Protein AF-A0A535JYK9-F1 (afdb_monomer_lite)

Foldseek 3Di:
DQLLCQLQADVDDLLLVLLVLLLQPLVVSLVSLVVSLVSVLVNLLVCLVVLVVSVVCVLLHQLDDPVLLVVLLVCCVVPNLNCLLCCVVVLRRNNSSSSNCSVVVHDSVVVSVSSCNSRSVVSNVSSVVSNVNSVVCVVVCVVPVVVVVVVSVVVVVVVVVVSSVVSCVVVNDSDSPPDDDD

Sequence (182 aa):
MWGYAEATRFFIVPDVLVGWIALHGPRVGFASAFAATAGAVLGGAAVHRDAAAQQAHLTEIPGISDAMLDDAAERFALESWGAVMRAPLDGIPYKIYAARSALDGRPLQELVLWTPPARLWRFLLVALGAGAFGMIFARTIRRREGHFLFGYAAVWAITYVRYYAGLRRRYGAITGSGTGRG

pLDDT: mean 91.93, std 11.37, range [35.34, 98.12]

Radius of gyration: 17.33 Å; chains: 1; bounding box: 40×37×49 Å

Secondary structure (DSSP, 8-state):
-HHHHHHHT--S-THHHHHHHHHH-HHHHHHHHHHHHHHHHHHHHHHHHTHHHHHHTGGGSTT--HHHHHHHHHHHHHHTHHHHHHHHHHT--HHHHHHHHHHTT--HHHHHHHHHHHHHHHHHHHHHHHHHHHHHHHHHHHHSHHHHHHHHHHHHHHHHHHHHHHHHHHHS------S---

Structure (mmCIF, N/CA/C/O backbone):
data_AF-A0A535JYK9-F1
#
_entry.id   AF-A0A535JYK9-F1
#
loop_
_atom_site.group_PDB
_atom_site.id
_atom_site.type_symbol
_atom_site.label_atom_id
_atom_site.label_alt_id
_atom_site.label_comp_id
_atom_site.label_asym_id
_atom_site.label_entity_id
_atom_site.label_seq_id
_atom_site.pdbx_PDB_ins_code
_atom_site.Cartn_x
_atom_site.Cartn_y
_atom_site.Cartn_z
_atom_site.occupancy
_atom_site.B_iso_or_equiv
_atom_site.auth_seq_id
_atom_site.auth_comp_id
_atom_site.auth_asym_id
_atom_site.auth_atom_id
_atom_site.pdbx_PDB_model_num
ATOM 1 N N . MET A 1 1 ? 4.768 -8.133 10.428 1.00 81.94 1 MET A N 1
ATOM 2 C CA . MET A 1 1 ? 4.348 -9.285 9.592 1.00 81.94 1 MET A CA 1
ATOM 3 C C . MET A 1 1 ? 3.383 -8.874 8.477 1.00 81.94 1 MET A C 1
ATOM 5 O O . MET A 1 1 ? 3.728 -9.089 7.326 1.00 81.94 1 MET A O 1
ATOM 9 N N . TRP A 1 2 ? 2.243 -8.221 8.759 1.00 90.25 2 TRP A N 1
ATOM 10 C CA . TRP A 1 2 ? 1.239 -7.883 7.724 1.00 90.25 2 TRP A CA 1
ATOM 11 C C . TRP A 1 2 ? 1.779 -7.051 6.550 1.00 90.25 2 TRP A C 1
ATOM 13 O O . TRP A 1 2 ? 1.558 -7.410 5.400 1.00 90.25 2 TRP A O 1
ATOM 23 N N . GLY A 1 3 ? 2.535 -5.978 6.815 1.00 89.31 3 GLY A N 1
ATOM 24 C CA . GLY A 1 3 ? 3.097 -5.135 5.748 1.00 89.31 3 GLY A CA 1
ATOM 25 C C . GLY A 1 3 ? 4.034 -5.878 4.789 1.00 89.31 3 GLY A C 1
ATOM 26 O O . GLY A 1 3 ? 4.032 -5.597 3.599 1.00 89.31 3 GLY A O 1
ATOM 27 N N . TYR A 1 4 ? 4.777 -6.872 5.286 1.00 94.56 4 TYR A N 1
ATOM 28 C CA . TYR A 1 4 ? 5.621 -7.737 4.454 1.00 94.56 4 TYR A CA 1
ATOM 29 C C . TYR A 1 4 ? 4.777 -8.673 3.584 1.00 94.56 4 TYR A C 1
ATOM 31 O O . TYR A 1 4 ? 5.015 -8.807 2.384 1.00 94.56 4 TYR A O 1
ATOM 39 N N . ALA A 1 5 ? 3.767 -9.303 4.191 1.00 92.44 5 ALA A N 1
ATOM 40 C CA . ALA A 1 5 ? 2.871 -10.212 3.491 1.00 92.44 5 ALA A CA 1
ATOM 41 C C . ALA A 1 5 ? 2.114 -9.490 2.371 1.00 92.44 5 ALA A C 1
ATOM 43 O O . ALA A 1 5 ? 2.031 -10.004 1.261 1.00 92.44 5 ALA A O 1
ATOM 44 N N . GLU A 1 6 ? 1.604 -8.282 2.627 1.00 94.38 6 GLU A N 1
ATOM 45 C CA . GLU A 1 6 ? 0.918 -7.500 1.597 1.00 94.38 6 GLU A CA 1
ATOM 46 C C . GLU A 1 6 ? 1.869 -7.011 0.505 1.00 94.38 6 GLU A C 1
ATOM 48 O O . GLU A 1 6 ? 1.515 -7.090 -0.671 1.00 94.38 6 GLU A O 1
ATOM 53 N N . ALA A 1 7 ? 3.087 -6.591 0.854 1.00 90.69 7 ALA A N 1
ATOM 54 C CA . ALA A 1 7 ? 4.058 -6.148 -0.140 1.00 90.69 7 ALA A CA 1
ATOM 55 C C 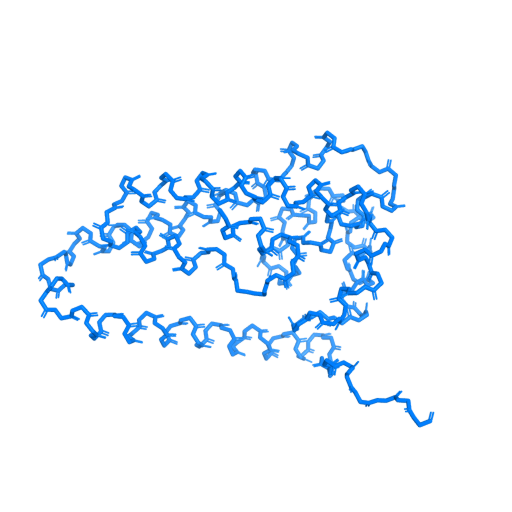. ALA A 1 7 ? 4.500 -7.278 -1.083 1.00 90.69 7 ALA A C 1
ATOM 57 O O . ALA A 1 7 ? 4.937 -6.988 -2.188 1.00 90.69 7 ALA A O 1
ATOM 58 N N . THR A 1 8 ? 4.344 -8.542 -0.679 1.00 91.44 8 THR A N 1
ATOM 59 C CA . THR A 1 8 ? 4.657 -9.724 -1.494 1.00 91.44 8 THR A CA 1
ATOM 60 C C . THR A 1 8 ? 3.399 -10.282 -2.169 1.00 91.44 8 THR A C 1
ATOM 62 O O . THR A 1 8 ? 3.150 -10.008 -3.339 1.00 91.44 8 THR A O 1
ATOM 65 N N . ARG A 1 9 ? 2.535 -11.012 -1.452 1.00 90.62 9 ARG A N 1
ATOM 66 C CA . ARG A 1 9 ? 1.429 -11.789 -2.059 1.00 9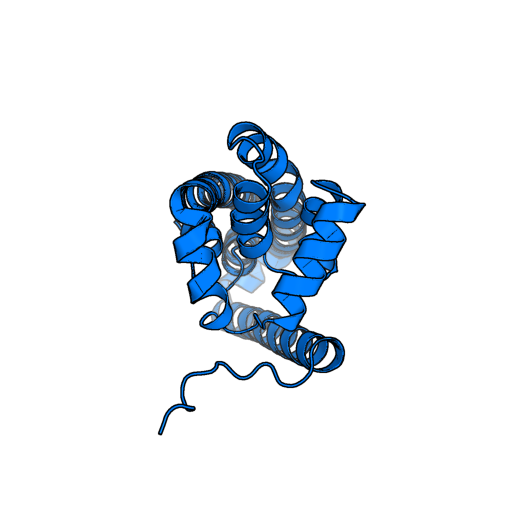0.62 9 ARG A CA 1
ATOM 67 C C . ARG A 1 9 ? 0.041 -11.505 -1.494 1.00 90.62 9 ARG A C 1
ATOM 69 O O . ARG A 1 9 ? -0.942 -11.637 -2.213 1.00 90.62 9 ARG A O 1
ATOM 76 N N . PHE A 1 10 ? -0.066 -11.050 -0.252 1.00 90.44 10 PHE A N 1
ATOM 77 C CA . PHE A 1 10 ? -1.358 -10.809 0.383 1.00 90.44 10 PHE A CA 1
ATOM 78 C C . PHE A 1 10 ? -2.080 -9.618 -0.263 1.00 90.44 10 PHE A C 1
ATOM 80 O O . PHE A 1 10 ? -1.452 -8.615 -0.607 1.00 90.44 10 PHE A O 1
ATOM 87 N N . PHE A 1 11 ? -3.390 -9.748 -0.466 1.00 87.38 11 PHE A N 1
ATOM 88 C CA . PHE A 1 11 ? -4.212 -8.742 -1.151 1.00 87.38 11 PHE A CA 1
ATOM 89 C C . PHE A 1 11 ? -4.952 -7.815 -0.177 1.00 87.38 11 PHE A C 1
ATOM 91 O O . PHE A 1 11 ? -5.482 -6.787 -0.592 1.00 87.38 11 PHE A O 1
ATOM 98 N N . ILE A 1 12 ? -4.990 -8.158 1.117 1.00 91.56 12 ILE A N 1
ATOM 99 C CA . ILE A 1 12 ? -5.638 -7.320 2.126 1.00 91.56 12 ILE A CA 1
ATOM 100 C C . ILE A 1 12 ? -4.642 -6.286 2.649 1.00 91.56 12 ILE A C 1
ATOM 102 O O . ILE A 1 12 ? -3.602 -6.627 3.222 1.00 91.56 12 ILE A O 1
ATOM 106 N N . VAL A 1 13 ? -4.988 -5.011 2.486 1.00 92.69 13 VAL A N 1
ATOM 107 C CA . VAL A 1 13 ? -4.138 -3.887 2.877 1.00 92.69 13 VAL A CA 1
ATOM 108 C C . VAL A 1 13 ? -3.900 -3.835 4.397 1.00 92.69 13 VAL A C 1
ATOM 110 O O . VAL A 1 13 ? -4.807 -4.155 5.172 1.00 92.69 13 VAL A O 1
ATOM 113 N N . PRO A 1 14 ? -2.709 -3.407 4.866 1.00 94.62 14 PRO A N 1
ATOM 114 C CA . PRO A 1 14 ? -2.404 -3.335 6.300 1.00 94.62 14 PRO A CA 1
ATOM 115 C C . PRO A 1 14 ? -3.302 -2.378 7.092 1.00 94.62 14 PRO A C 1
ATOM 117 O O . PRO A 1 14 ? -3.423 -2.507 8.306 1.00 94.62 14 PRO A O 1
ATOM 120 N N . ASP A 1 15 ? -3.948 -1.436 6.413 1.00 95.56 15 ASP A N 1
ATOM 121 C CA . ASP A 1 15 ? -4.854 -0.429 6.968 1.00 95.56 15 ASP A CA 1
ATOM 122 C C . ASP A 1 15 ? -6.003 -1.040 7.771 1.00 95.56 15 ASP A C 1
ATOM 124 O O . ASP A 1 15 ? -6.442 -0.438 8.748 1.00 95.56 15 ASP A O 1
ATOM 128 N N . VAL A 1 16 ? -6.451 -2.244 7.393 1.00 96.00 16 VAL A N 1
ATOM 129 C CA . VAL A 1 16 ? -7.479 -2.993 8.128 1.00 96.00 16 VAL A CA 1
ATOM 130 C C . VAL A 1 16 ? -7.010 -3.278 9.553 1.00 96.00 16 VAL A C 1
ATOM 132 O O . VAL A 1 16 ? -7.731 -3.062 10.521 1.00 96.00 16 VAL A O 1
ATOM 135 N N . LEU A 1 17 ? -5.772 -3.742 9.705 1.00 95.62 17 LEU A N 1
ATOM 136 C CA . LEU A 1 17 ? -5.235 -4.043 11.024 1.00 95.62 17 LEU A CA 1
ATOM 137 C C . LEU A 1 17 ? -4.806 -2.765 11.755 1.00 95.62 17 LEU A C 1
ATOM 139 O O . LEU A 1 17 ? -5.099 -2.615 12.938 1.00 95.62 17 LEU A O 1
ATOM 143 N N . VAL A 1 18 ? -4.151 -1.831 11.056 1.00 96.69 18 VAL A N 1
ATOM 144 C CA . VAL A 1 18 ? -3.702 -0.553 11.639 1.00 96.69 18 VAL A CA 1
ATOM 145 C C . VAL A 1 18 ? -4.887 0.230 12.203 1.00 96.69 18 VAL A C 1
ATOM 147 O O . VAL A 1 18 ? -4.825 0.703 13.336 1.00 96.69 18 VAL A O 1
ATOM 150 N N . GLY A 1 19 ? -5.984 0.331 11.450 1.00 96.62 19 GLY A N 1
ATOM 151 C CA . GLY A 1 19 ? -7.193 1.012 11.900 1.00 96.62 19 GLY A CA 1
ATOM 152 C C . GLY A 1 19 ? -7.843 0.308 13.091 1.00 96.62 19 GLY A C 1
ATOM 153 O O . GLY A 1 19 ? -8.199 0.973 14.059 1.00 96.62 19 GLY A O 1
ATOM 154 N N . TRP A 1 20 ? -7.939 -1.025 13.073 1.00 96.69 20 TRP A N 1
ATOM 155 C CA . TRP A 1 20 ? -8.492 -1.778 14.203 1.00 96.69 20 TRP A CA 1
ATOM 156 C C . TRP A 1 20 ? -7.678 -1.599 15.492 1.00 96.69 20 TRP A C 1
ATOM 158 O O . TRP A 1 20 ? -8.244 -1.357 16.559 1.00 96.69 20 TRP A O 1
ATOM 168 N N . ILE A 1 21 ? -6.347 -1.654 15.400 1.00 96.38 21 ILE A N 1
ATOM 169 C CA . ILE A 1 21 ? -5.456 -1.400 16.540 1.00 96.38 21 ILE A CA 1
ATOM 170 C C . ILE A 1 21 ? -5.625 0.044 17.027 1.00 96.38 21 ILE A C 1
ATOM 172 O O . ILE A 1 21 ? -5.773 0.282 18.226 1.00 96.38 21 ILE A O 1
ATOM 176 N N . ALA A 1 22 ? -5.643 1.011 16.107 1.00 96.75 22 ALA A N 1
ATOM 177 C CA . ALA A 1 22 ? -5.781 2.422 16.443 1.00 96.75 22 ALA A CA 1
ATOM 178 C C . ALA A 1 22 ? -7.112 2.740 17.142 1.00 96.75 22 ALA A C 1
ATOM 180 O O . ALA A 1 22 ? -7.101 3.516 18.097 1.00 96.75 22 ALA A O 1
ATOM 181 N N . LEU A 1 23 ? -8.220 2.092 16.747 1.00 95.56 23 LEU A N 1
ATOM 182 C CA . LEU A 1 23 ? -9.525 2.201 17.421 1.00 95.56 23 LEU A CA 1
ATOM 183 C C . LEU A 1 23 ? -9.451 1.874 18.920 1.00 95.56 23 LEU A C 1
ATOM 185 O O . LEU A 1 23 ? -10.202 2.442 19.709 1.00 95.56 23 LEU A O 1
ATOM 189 N N . HIS A 1 24 ? -8.546 0.978 19.316 1.00 94.69 24 HIS A N 1
ATOM 190 C CA . HIS A 1 24 ? -8.380 0.540 20.704 1.00 94.69 24 HIS A CA 1
ATOM 191 C C . HIS A 1 24 ? -7.245 1.271 21.433 1.00 94.69 24 HIS A C 1
ATOM 193 O O . HIS A 1 24 ? -7.154 1.211 22.659 1.00 94.69 24 HIS A O 1
ATOM 199 N N . GLY A 1 25 ? -6.393 1.993 20.704 1.00 94.12 25 GLY A N 1
ATOM 200 C CA . GLY A 1 25 ? -5.303 2.762 21.285 1.00 94.12 25 GLY A CA 1
ATOM 201 C C . GLY A 1 25 ? -4.503 3.529 20.230 1.00 94.12 25 GLY A C 1
ATOM 202 O O . GLY A 1 25 ? -3.728 2.909 19.500 1.00 94.12 25 GLY A O 1
ATOM 203 N N . PRO A 1 26 ? -4.572 4.874 20.182 1.00 92.00 26 PRO A N 1
ATOM 204 C CA . PRO A 1 26 ? -3.933 5.658 19.122 1.00 92.00 26 PRO A CA 1
ATOM 205 C C . PRO A 1 26 ? -2.409 5.495 19.100 1.00 92.00 26 PRO A C 1
ATOM 207 O O . PRO A 1 26 ? -1.828 5.334 18.033 1.00 92.00 26 PRO A O 1
ATOM 210 N N . ARG A 1 27 ? -1.750 5.456 20.269 1.00 94.25 27 ARG A N 1
ATOM 211 C CA . ARG A 1 27 ? -0.288 5.266 20.360 1.00 94.25 27 ARG A CA 1
ATOM 212 C C . ARG A 1 27 ? 0.163 3.947 19.728 1.00 94.25 27 ARG A C 1
ATOM 214 O O . ARG A 1 27 ? 1.118 3.930 18.956 1.00 94.25 27 ARG A O 1
ATOM 221 N N . VAL A 1 28 ? -0.544 2.858 20.030 1.00 94.69 28 VAL A N 1
ATOM 222 C CA . VAL A 1 28 ? -0.250 1.531 19.469 1.00 94.69 28 VAL A CA 1
ATOM 223 C C . VAL A 1 28 ? -0.636 1.481 17.988 1.00 94.69 28 VAL A C 1
ATOM 225 O O . VAL A 1 28 ? 0.080 0.883 17.191 1.00 94.69 28 VAL A O 1
ATOM 228 N N . GLY A 1 29 ? -1.700 2.188 17.595 1.00 94.81 29 GLY A N 1
ATOM 229 C CA . GLY A 1 29 ? -2.077 2.406 16.199 1.00 94.81 29 GLY A CA 1
ATOM 230 C C . GLY A 1 29 ? -0.951 3.038 15.380 1.00 94.81 29 GLY A C 1
ATOM 231 O O . GLY A 1 29 ? -0.543 2.476 14.365 1.00 94.81 29 GLY A O 1
ATOM 232 N N . PHE A 1 30 ? -0.372 4.142 15.857 1.00 96.38 30 PHE A N 1
ATOM 233 C CA . PHE A 1 30 ? 0.780 4.774 15.209 1.00 96.38 30 PHE A CA 1
ATOM 234 C C . PHE A 1 30 ? 1.989 3.838 15.146 1.00 96.38 30 PHE A C 1
ATOM 236 O O . PHE A 1 30 ? 2.571 3.672 14.077 1.00 96.38 30 PHE A O 1
ATOM 243 N N . ALA A 1 31 ? 2.328 3.153 16.243 1.00 97.19 31 ALA A N 1
ATOM 244 C CA . ALA A 1 31 ? 3.407 2.164 16.238 1.00 97.19 31 ALA A CA 1
ATOM 245 C C . ALA A 1 31 ? 3.170 1.053 15.194 1.00 97.19 31 ALA A C 1
ATOM 247 O O . ALA A 1 31 ? 4.093 0.660 14.478 1.00 97.19 31 ALA A O 1
ATOM 248 N N . SER A 1 32 ? 1.923 0.597 15.039 1.00 96.81 32 SER A N 1
ATOM 249 C CA . SER A 1 32 ? 1.555 -0.400 14.031 1.00 96.81 32 SER A CA 1
ATOM 250 C C . SER A 1 32 ? 1.708 0.116 12.593 1.00 96.81 32 SER A C 1
ATOM 252 O O . SER A 1 32 ? 2.113 -0.654 11.724 1.00 96.81 32 SER A O 1
ATOM 254 N N . ALA A 1 33 ? 1.485 1.412 12.338 1.00 97.19 33 ALA A N 1
ATOM 255 C CA . ALA A 1 33 ? 1.716 2.040 11.034 1.00 97.19 33 ALA A CA 1
ATOM 256 C C . ALA A 1 33 ? 3.208 2.041 10.649 1.00 97.19 33 ALA A C 1
ATOM 258 O O . ALA A 1 33 ? 3.565 1.702 9.514 1.00 97.19 33 ALA A O 1
ATOM 259 N N . PHE A 1 34 ? 4.096 2.342 11.604 1.00 97.25 34 PHE A N 1
ATOM 260 C CA . PHE A 1 34 ? 5.544 2.242 11.395 1.00 97.25 34 PHE A CA 1
ATOM 261 C C . PHE A 1 34 ? 5.985 0.788 11.195 1.00 97.25 34 PHE A C 1
ATOM 263 O O . PHE A 1 34 ? 6.731 0.498 10.261 1.00 97.25 34 PHE A O 1
ATOM 270 N N . ALA A 1 35 ? 5.466 -0.148 11.995 1.00 97.06 35 ALA A N 1
ATOM 271 C CA . ALA A 1 35 ? 5.763 -1.572 11.841 1.00 97.06 35 ALA A CA 1
ATOM 272 C C . ALA A 1 35 ? 5.267 -2.138 10.494 1.00 97.06 35 ALA A C 1
ATOM 274 O O . ALA A 1 35 ? 5.948 -2.953 9.867 1.00 97.06 35 ALA A O 1
ATOM 275 N N . ALA A 1 36 ? 4.097 -1.698 10.018 1.00 96.94 36 ALA A N 1
ATOM 276 C CA . ALA A 1 36 ? 3.577 -2.048 8.699 1.00 96.94 36 ALA A CA 1
ATOM 277 C C . ALA A 1 36 ? 4.462 -1.482 7.583 1.00 96.94 36 ALA A C 1
ATOM 279 O O . ALA A 1 36 ? 4.771 -2.201 6.636 1.00 96.94 36 ALA A O 1
ATOM 280 N N . THR A 1 37 ? 4.931 -0.240 7.724 1.00 97.62 37 THR A N 1
ATOM 281 C CA . THR A 1 37 ? 5.874 0.383 6.783 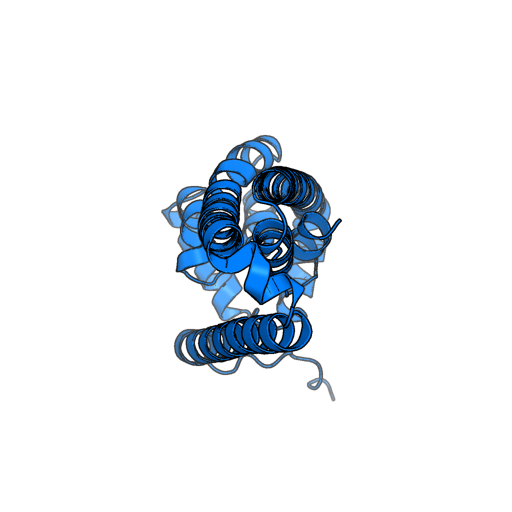1.00 97.62 37 THR A CA 1
ATOM 282 C C . THR A 1 37 ? 7.201 -0.370 6.734 1.00 97.62 37 THR A C 1
ATOM 284 O O . THR A 1 37 ? 7.653 -0.719 5.649 1.00 97.62 37 THR A O 1
ATOM 287 N N . ALA A 1 38 ? 7.793 -0.701 7.884 1.00 97.69 38 ALA A N 1
ATOM 288 C CA . ALA A 1 38 ? 9.022 -1.491 7.946 1.00 97.69 38 ALA A CA 1
ATOM 289 C C . ALA A 1 38 ? 8.842 -2.871 7.290 1.00 97.69 38 ALA A C 1
ATOM 291 O O . ALA A 1 38 ? 9.674 -3.307 6.497 1.00 97.69 38 ALA A O 1
ATOM 292 N N . GLY A 1 39 ? 7.707 -3.530 7.550 1.00 97.44 39 GLY A N 1
ATOM 293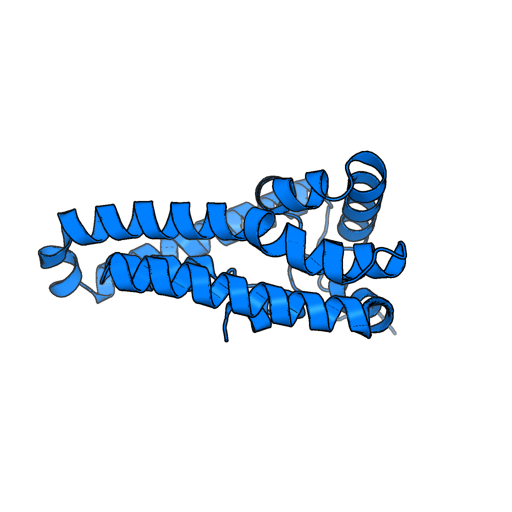 C CA . GLY A 1 39 ? 7.344 -4.767 6.863 1.00 97.44 39 GLY A CA 1
ATOM 294 C C . GLY A 1 39 ? 7.246 -4.588 5.347 1.00 97.44 39 GLY A C 1
ATOM 295 O O . GLY A 1 39 ? 7.763 -5.421 4.610 1.00 97.44 39 GLY A O 1
ATOM 296 N N . ALA A 1 40 ? 6.631 -3.502 4.881 1.00 97.06 40 ALA A N 1
ATOM 297 C CA . ALA A 1 40 ? 6.496 -3.213 3.458 1.00 97.06 40 ALA A CA 1
ATOM 298 C C . ALA A 1 40 ? 7.840 -2.909 2.782 1.00 97.06 40 ALA A C 1
ATOM 300 O O . ALA A 1 40 ? 8.042 -3.344 1.656 1.00 97.06 40 ALA A O 1
ATOM 301 N N . VAL A 1 41 ? 8.774 -2.242 3.469 1.00 98.12 41 VAL A N 1
ATOM 302 C CA . VAL A 1 41 ? 10.154 -2.049 2.988 1.00 98.12 41 VAL A CA 1
ATOM 303 C C . VAL A 1 41 ? 10.842 -3.399 2.794 1.00 98.12 41 VAL A C 1
ATOM 305 O O . VAL A 1 41 ? 11.397 -3.661 1.732 1.00 98.12 41 VAL A O 1
ATOM 308 N N . LEU A 1 42 ? 10.768 -4.286 3.790 1.00 97.94 42 LEU A N 1
ATOM 309 C CA . LEU A 1 42 ? 11.370 -5.619 3.700 1.00 97.94 42 LEU A CA 1
ATOM 310 C C . LEU A 1 42 ? 10.712 -6.480 2.610 1.00 97.94 42 LEU A C 1
ATOM 312 O O . LEU A 1 42 ? 11.408 -7.180 1.879 1.00 97.94 42 LEU A O 1
ATOM 316 N N . GLY A 1 43 ? 9.384 -6.422 2.488 1.00 96.81 43 GLY A N 1
ATOM 317 C CA . GLY A 1 43 ? 8.636 -7.179 1.484 1.00 96.81 43 GLY A CA 1
ATOM 318 C C . GLY A 1 43 ? 8.876 -6.654 0.073 1.00 96.81 43 GLY A C 1
ATOM 319 O O . GLY A 1 43 ? 9.147 -7.438 -0.827 1.00 96.81 43 GLY A O 1
ATOM 320 N N . GLY A 1 44 ? 8.882 -5.333 -0.108 1.00 97.12 44 GLY A N 1
ATOM 321 C CA . GLY A 1 44 ? 9.249 -4.692 -1.367 1.00 97.12 44 GLY A CA 1
ATOM 322 C C . GLY A 1 44 ? 10.683 -5.006 -1.771 1.00 97.12 44 GLY A C 1
ATOM 323 O O . GLY A 1 44 ? 10.929 -5.343 -2.922 1.00 97.12 44 GLY A O 1
ATOM 324 N N . ALA A 1 45 ? 11.621 -5.005 -0.821 1.00 97.69 45 ALA A N 1
ATOM 325 C CA . ALA A 1 45 ? 12.996 -5.414 -1.080 1.00 97.69 45 ALA A CA 1
ATOM 326 C C . ALA A 1 45 ? 13.115 -6.893 -1.477 1.00 97.69 45 ALA A C 1
ATOM 328 O O . ALA A 1 45 ? 13.983 -7.239 -2.274 1.00 97.69 45 ALA A O 1
ATOM 329 N N . ALA A 1 46 ? 12.274 -7.777 -0.933 1.00 97.00 46 ALA A N 1
ATOM 330 C CA . ALA A 1 46 ? 12.207 -9.167 -1.380 1.00 97.00 46 ALA A CA 1
ATOM 331 C C . ALA A 1 46 ? 11.667 -9.255 -2.815 1.00 97.00 46 ALA A C 1
ATOM 333 O O . ALA A 1 46 ? 12.285 -9.908 -3.651 1.00 97.00 46 ALA A O 1
ATOM 334 N N . VAL A 1 47 ? 10.587 -8.526 -3.120 1.00 97.19 47 VAL A N 1
ATOM 335 C CA . VAL A 1 47 ? 10.016 -8.470 -4.472 1.00 97.19 47 VAL A CA 1
ATOM 336 C C . VAL A 1 47 ? 11.017 -7.934 -5.489 1.00 97.19 47 VAL A C 1
ATOM 338 O O . VAL A 1 47 ? 11.188 -8.522 -6.546 1.00 97.19 47 VAL A O 1
ATOM 341 N N . HIS A 1 48 ? 11.721 -6.858 -5.158 1.00 97.44 48 HIS A N 1
ATOM 342 C CA . HIS A 1 48 ? 12.687 -6.216 -6.045 1.00 97.44 48 HIS A CA 1
ATOM 343 C C . HIS A 1 48 ? 13.903 -7.100 -6.343 1.00 97.44 48 HIS A C 1
ATOM 345 O O . HIS A 1 48 ? 14.464 -7.033 -7.432 1.00 97.44 48 HIS A O 1
ATOM 351 N N . ARG A 1 49 ? 14.347 -7.925 -5.387 1.00 96.44 49 ARG A N 1
ATOM 352 C CA . ARG A 1 49 ? 15.468 -8.854 -5.613 1.00 96.44 49 ARG A CA 1
ATOM 353 C C . ARG A 1 49 ? 15.100 -10.008 -6.540 1.00 96.44 49 ARG A C 1
ATOM 355 O O . ARG A 1 49 ? 15.969 -10.498 -7.247 1.00 96.44 49 ARG A O 1
ATOM 362 N N . ASP A 1 50 ? 13.838 -10.419 -6.527 1.00 95.25 50 ASP A N 1
ATOM 363 C CA . ASP A 1 50 ? 13.317 -11.557 -7.286 1.00 95.25 50 ASP A CA 1
ATOM 364 C C . ASP A 1 50 ? 12.267 -11.107 -8.318 1.00 95.25 50 ASP A C 1
ATOM 366 O O . ASP A 1 50 ? 11.244 -11.752 -8.551 1.00 95.25 50 ASP A O 1
ATOM 370 N N . ALA A 1 51 ? 12.484 -9.930 -8.910 1.00 95.62 51 ALA A N 1
ATOM 371 C CA . ALA A 1 51 ? 11.442 -9.211 -9.632 1.00 95.62 51 ALA A CA 1
ATOM 372 C C . ALA A 1 51 ? 10.895 -9.969 -10.841 1.00 95.62 51 ALA A C 1
ATOM 374 O O . ALA A 1 51 ? 9.691 -9.937 -11.068 1.00 95.62 51 ALA A O 1
ATOM 375 N N . ALA A 1 52 ? 11.746 -10.684 -11.582 1.00 93.56 52 ALA A N 1
ATOM 376 C CA . ALA A 1 52 ? 11.314 -11.477 -12.729 1.00 93.56 52 ALA A CA 1
ATOM 377 C C . ALA A 1 52 ? 10.347 -12.599 -12.317 1.00 93.56 52 ALA A C 1
ATOM 379 O O . ALA A 1 52 ? 9.286 -12.749 -12.924 1.00 93.56 52 ALA A O 1
ATOM 380 N N . ALA A 1 53 ? 10.671 -13.342 -11.253 1.00 92.88 53 ALA A N 1
ATOM 381 C CA . ALA A 1 53 ? 9.793 -14.391 -10.752 1.00 92.88 53 ALA A CA 1
ATOM 382 C C . ALA A 1 53 ? 8.522 -13.799 -10.135 1.00 92.88 53 ALA A C 1
ATOM 384 O O . ALA A 1 53 ? 7.427 -14.285 -10.400 1.00 92.88 53 ALA A O 1
ATOM 385 N N . GLN A 1 54 ? 8.622 -12.712 -9.360 1.00 93.00 54 GLN A N 1
ATOM 386 C CA . GLN A 1 54 ? 7.428 -12.076 -8.802 1.00 93.00 54 GLN A CA 1
ATOM 387 C C . GLN A 1 54 ? 6.495 -11.556 -9.897 1.00 93.00 54 GLN A C 1
ATOM 389 O O . GLN A 1 54 ? 5.303 -11.840 -9.823 1.00 93.00 54 GLN A O 1
ATOM 394 N N . GLN A 1 55 ? 7.026 -10.871 -10.916 1.00 92.12 55 GLN A N 1
ATOM 395 C CA . GLN A 1 55 ? 6.266 -10.329 -12.046 1.00 92.12 55 GLN A CA 1
ATOM 396 C C . GLN A 1 55 ? 5.432 -11.411 -12.742 1.00 92.12 55 GLN A C 1
ATOM 398 O O . GLN A 1 55 ? 4.252 -11.186 -13.002 1.00 92.12 55 GLN A O 1
ATOM 403 N N . ALA A 1 56 ? 6.012 -12.594 -12.975 1.00 92.06 56 ALA A N 1
ATOM 404 C CA . ALA A 1 56 ? 5.338 -13.716 -13.632 1.00 92.06 56 ALA A CA 1
ATOM 405 C C . ALA A 1 56 ? 4.100 -14.230 -12.874 1.00 92.06 56 ALA A C 1
ATOM 407 O O . ALA A 1 56 ? 3.202 -14.805 -13.480 1.00 92.06 56 ALA A O 1
ATOM 408 N N . HIS A 1 57 ? 4.040 -14.003 -11.561 1.00 92.94 57 HIS A N 1
ATOM 409 C CA . HIS A 1 57 ? 2.971 -14.486 -10.688 1.00 92.94 57 HIS A CA 1
ATOM 410 C C . HIS A 1 57 ? 2.069 -13.361 -10.150 1.00 92.94 57 HIS A C 1
ATOM 412 O O . HIS A 1 57 ? 1.205 -13.610 -9.307 1.00 92.94 57 HIS A O 1
ATOM 418 N N . LEU A 1 58 ? 2.251 -12.108 -10.585 1.00 92.81 58 LEU A N 1
ATOM 419 C CA . LEU A 1 58 ? 1.455 -10.987 -10.074 1.00 92.81 58 LEU A CA 1
ATOM 420 C C . LEU A 1 58 ? -0.028 -11.110 -10.437 1.00 92.81 58 LEU A C 1
ATOM 422 O O . LEU A 1 58 ? -0.872 -10.756 -9.619 1.00 92.81 58 LEU A O 1
ATOM 426 N N . THR A 1 59 ? -0.356 -11.640 -11.614 1.00 92.88 59 THR A N 1
ATOM 427 C CA . THR A 1 59 ? -1.742 -11.819 -12.083 1.00 92.88 59 THR A CA 1
ATOM 428 C C . THR A 1 59 ? -2.492 -12.953 -11.385 1.00 92.88 59 THR A C 1
ATOM 430 O O . THR A 1 59 ? -3.719 -13.003 -11.432 1.00 92.88 59 THR A O 1
ATOM 433 N N . GLU A 1 60 ? -1.787 -13.823 -10.656 1.00 91.94 60 GLU A N 1
ATOM 434 C CA . GLU A 1 60 ? -2.407 -14.813 -9.765 1.00 91.94 60 GLU A CA 1
ATOM 435 C C . GLU A 1 60 ? -3.035 -14.146 -8.531 1.00 91.94 60 GLU A C 1
ATOM 437 O O . GLU A 1 60 ? -3.898 -14.722 -7.864 1.00 91.94 60 GLU A O 1
ATOM 442 N N . ILE A 1 61 ? -2.594 -12.929 -8.197 1.00 90.81 61 ILE A N 1
ATOM 443 C CA . ILE A 1 61 ? -3.086 -12.187 -7.042 1.00 90.81 61 ILE A CA 1
ATOM 444 C C . ILE A 1 61 ? -4.439 -11.556 -7.400 1.00 90.81 61 ILE A C 1
ATOM 446 O O . ILE A 1 61 ? -4.532 -10.805 -8.376 1.00 90.81 61 ILE A O 1
ATOM 450 N N . PRO A 1 62 ? -5.487 -11.774 -6.582 1.00 90.12 62 PRO A N 1
ATOM 451 C CA . PRO A 1 62 ? -6.784 -11.151 -6.803 1.00 90.12 62 PRO A CA 1
ATOM 452 C C . PRO A 1 62 ? -6.677 -9.632 -6.964 1.00 90.12 62 PRO A C 1
ATOM 454 O O . PRO A 1 62 ? -6.108 -8.943 -6.116 1.00 90.12 62 PRO A O 1
ATOM 457 N N . GLY A 1 63 ? -7.254 -9.111 -8.049 1.00 88.62 63 GLY A N 1
ATOM 458 C CA . GLY A 1 63 ? -7.285 -7.672 -8.324 1.00 88.62 63 GLY A CA 1
ATOM 459 C C . GLY A 1 63 ? -6.155 -7.166 -9.211 1.00 88.62 63 GLY A C 1
ATOM 460 O O . GLY A 1 63 ? -6.130 -5.973 -9.490 1.00 88.62 63 GLY A O 1
ATOM 461 N N . ILE A 1 64 ? -5.262 -8.039 -9.680 1.00 92.81 64 ILE A N 1
ATOM 462 C CA . ILE A 1 64 ? -4.196 -7.689 -10.622 1.00 92.81 64 ILE A CA 1
ATOM 463 C C . ILE A 1 64 ? -4.505 -8.316 -11.986 1.00 92.81 64 ILE A C 1
ATOM 465 O O . ILE A 1 64 ? -4.969 -9.447 -12.068 1.00 92.81 64 ILE A O 1
ATOM 469 N N . SER A 1 65 ? -4.281 -7.560 -13.059 1.00 92.88 65 SER A N 1
ATOM 470 C CA . SER A 1 65 ? -4.497 -7.984 -14.451 1.00 92.88 65 SER A CA 1
ATOM 471 C C . SER A 1 65 ? -3.334 -7.513 -15.315 1.00 92.88 65 SER A C 1
ATOM 473 O O . SER A 1 65 ? -2.672 -6.548 -14.932 1.00 92.88 65 SER A O 1
ATOM 475 N N . ASP A 1 66 ? -3.122 -8.127 -16.478 1.00 92.62 66 ASP A N 1
ATOM 476 C CA . ASP A 1 66 ? -2.051 -7.722 -17.402 1.00 92.62 66 ASP A CA 1
ATOM 477 C C . ASP A 1 66 ? -2.173 -6.243 -17.800 1.00 92.62 66 ASP A C 1
ATOM 479 O O . ASP A 1 66 ? -1.217 -5.489 -17.660 1.00 92.62 66 ASP A O 1
ATOM 483 N N . ALA A 1 67 ? -3.386 -5.777 -18.117 1.00 93.00 67 ALA A N 1
ATOM 484 C CA . ALA A 1 67 ? -3.643 -4.368 -18.431 1.00 93.00 67 ALA A CA 1
ATOM 485 C C . ALA A 1 67 ? -3.259 -3.402 -17.289 1.00 93.00 67 ALA A C 1
ATOM 487 O O . ALA A 1 67 ? -2.894 -2.255 -17.534 1.00 93.00 67 ALA A O 1
ATOM 488 N N . MET A 1 68 ? -3.331 -3.850 -16.030 1.00 95.31 68 MET A N 1
ATOM 489 C CA . MET A 1 68 ? -2.861 -3.064 -14.883 1.00 95.31 68 MET A CA 1
ATOM 490 C C . MET A 1 68 ? -1.332 -3.057 -14.785 1.00 95.31 68 MET A C 1
ATOM 492 O O . MET A 1 68 ? -0.767 -2.051 -14.363 1.00 95.31 68 MET A O 1
ATOM 496 N N . LEU A 1 69 ? -0.663 -4.161 -15.137 1.00 95.44 69 LEU A N 1
ATOM 497 C CA . LEU A 1 69 ? 0.800 -4.211 -15.198 1.00 95.44 69 LEU A CA 1
ATOM 498 C C . LEU A 1 69 ? 1.323 -3.260 -16.280 1.00 95.44 69 LEU A C 1
ATOM 500 O O . LEU A 1 69 ? 2.287 -2.537 -16.025 1.00 95.44 69 LEU A O 1
ATOM 504 N N . ASP A 1 70 ? 0.648 -3.214 -17.429 1.00 95.38 70 ASP A N 1
ATOM 505 C CA . ASP A 1 70 ? 0.970 -2.310 -18.534 1.00 95.38 70 ASP A CA 1
ATOM 506 C C . ASP A 1 70 ? 0.734 -0.836 -18.155 1.00 95.38 70 ASP A C 1
ATOM 508 O O . ASP A 1 70 ? 1.644 -0.021 -18.299 1.00 95.38 70 ASP A O 1
ATOM 512 N N . ASP A 1 71 ? -0.424 -0.491 -17.567 1.00 95.75 71 ASP A N 1
ATOM 513 C CA . ASP A 1 71 ? -0.703 0.878 -17.078 1.00 95.75 71 ASP A CA 1
ATOM 514 C C . ASP A 1 71 ? 0.305 1.299 -15.993 1.00 95.75 71 ASP A C 1
ATOM 516 O O . ASP A 1 71 ? 0.801 2.425 -15.979 1.00 95.75 71 ASP A O 1
ATOM 520 N N . ALA A 1 72 ? 0.674 0.388 -15.086 1.00 96.31 72 ALA A N 1
ATOM 521 C CA . ALA A 1 72 ? 1.694 0.669 -14.079 1.00 96.31 72 ALA A CA 1
ATOM 522 C C . ALA A 1 72 ? 3.077 0.912 -14.704 1.00 96.31 72 ALA A C 1
ATOM 524 O O . ALA A 1 72 ? 3.798 1.803 -14.252 1.00 96.31 72 ALA A O 1
ATOM 525 N N . ALA A 1 73 ? 3.451 0.147 -15.734 1.00 96.75 73 ALA A N 1
ATOM 526 C CA . ALA A 1 73 ? 4.698 0.343 -16.465 1.00 96.75 73 ALA A CA 1
ATOM 527 C C . ALA A 1 73 ? 4.731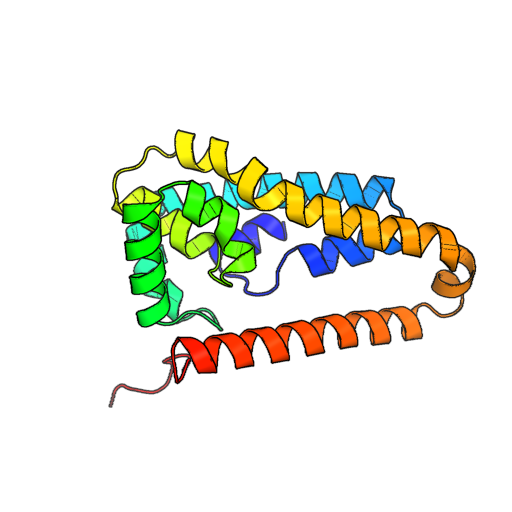 1.705 -17.173 1.00 96.75 73 ALA A C 1
ATOM 529 O O . ALA A 1 73 ? 5.712 2.435 -17.037 1.00 96.75 73 ALA A O 1
ATOM 530 N N . GLU A 1 74 ? 3.649 2.078 -17.859 1.00 96.75 74 GLU A N 1
ATOM 531 C CA . GLU A 1 74 ? 3.521 3.374 -18.530 1.00 96.75 74 GLU A CA 1
ATOM 532 C C . GLU A 1 74 ? 3.617 4.535 -17.529 1.00 96.75 74 GLU A C 1
ATOM 534 O O . GLU A 1 74 ? 4.431 5.446 -17.689 1.00 96.75 74 GLU A O 1
ATOM 539 N N . ARG A 1 75 ? 2.863 4.470 -16.425 1.00 96.56 75 ARG A N 1
ATOM 540 C CA . ARG A 1 75 ? 2.907 5.484 -15.358 1.00 96.56 75 ARG A CA 1
ATOM 541 C C . ARG A 1 75 ? 4.284 5.609 -14.731 1.00 96.56 75 ARG A C 1
ATOM 543 O O . ARG A 1 75 ? 4.736 6.721 -14.466 1.00 96.56 75 ARG A O 1
ATOM 550 N N . PHE A 1 76 ? 4.947 4.486 -14.467 1.00 97.12 76 PHE A N 1
ATOM 551 C CA . PHE A 1 76 ? 6.280 4.505 -13.875 1.00 97.12 76 PHE A CA 1
ATOM 552 C C . PHE A 1 76 ? 7.320 5.069 -14.848 1.00 97.12 76 PHE A C 1
ATOM 554 O O . PHE A 1 76 ? 8.210 5.801 -14.422 1.00 97.12 76 PHE A O 1
ATOM 561 N N . ALA A 1 77 ? 7.186 4.814 -16.151 1.00 96.56 77 ALA A N 1
ATOM 562 C CA . ALA A 1 77 ? 8.042 5.431 -17.159 1.00 96.56 77 ALA A CA 1
ATOM 563 C C . ALA A 1 77 ? 7.856 6.959 -17.226 1.00 96.56 77 ALA A C 1
ATOM 565 O O . ALA A 1 77 ? 8.839 7.686 -17.368 1.00 96.56 77 ALA A O 1
ATOM 566 N N . LEU A 1 78 ? 6.619 7.449 -17.081 1.00 96.38 78 LEU A N 1
ATOM 567 C CA . LEU A 1 78 ? 6.293 8.878 -17.157 1.00 96.38 78 LEU A CA 1
ATOM 568 C C . LEU A 1 78 ? 6.626 9.653 -15.874 1.00 96.38 78 LEU A C 1
ATOM 570 O O . LEU A 1 78 ? 7.142 10.766 -15.934 1.00 96.38 78 LEU A O 1
ATOM 574 N N . GLU A 1 79 ? 6.323 9.083 -14.709 1.00 95.50 79 GLU A N 1
ATOM 575 C CA . GLU A 1 79 ? 6.351 9.800 -13.425 1.00 95.50 79 GLU A CA 1
ATOM 576 C C . GLU A 1 79 ? 7.307 9.196 -12.392 1.00 95.50 79 GLU A C 1
ATOM 578 O O . GLU A 1 79 ? 7.486 9.758 -11.306 1.00 95.50 79 GLU A O 1
ATOM 583 N N . SER A 1 80 ? 7.939 8.060 -12.703 1.00 95.19 80 SER A N 1
ATOM 584 C CA . SER A 1 80 ? 8.871 7.363 -11.813 1.00 95.19 80 SER A CA 1
ATOM 585 C C . SER A 1 80 ? 8.252 7.140 -10.423 1.00 95.19 80 SER A C 1
ATOM 587 O O . SER A 1 80 ? 7.105 6.702 -10.292 1.00 95.19 80 SER A O 1
ATOM 589 N N . TRP A 1 81 ? 8.973 7.472 -9.354 1.00 96.12 81 TRP A N 1
ATOM 590 C CA . TRP A 1 81 ? 8.515 7.358 -7.970 1.00 96.12 81 TRP A CA 1
ATOM 591 C C . TRP A 1 81 ? 7.245 8.168 -7.659 1.00 96.12 81 TRP A C 1
ATOM 593 O O . TRP A 1 81 ? 6.520 7.816 -6.727 1.00 96.12 81 TRP A O 1
ATOM 603 N N . GLY A 1 82 ? 6.906 9.179 -8.470 1.00 95.50 82 GLY A N 1
ATOM 604 C CA . GLY A 1 82 ? 5.622 9.880 -8.396 1.00 95.50 82 GLY A CA 1
ATOM 605 C C . GLY A 1 82 ? 4.426 8.951 -8.628 1.00 95.50 82 GLY A C 1
ATOM 606 O O . GLY A 1 82 ? 3.443 9.017 -7.886 1.00 95.50 82 GLY A O 1
ATOM 607 N N . ALA A 1 83 ? 4.541 7.998 -9.557 1.00 95.88 83 ALA A N 1
ATOM 608 C CA . ALA A 1 83 ? 3.512 6.982 -9.778 1.00 95.88 83 ALA A CA 1
ATOM 609 C C . ALA A 1 83 ? 3.333 6.080 -8.545 1.00 95.88 83 ALA A C 1
ATOM 611 O O . ALA A 1 83 ? 2.209 5.757 -8.163 1.00 95.88 83 ALA A O 1
ATOM 612 N N . VAL A 1 84 ? 4.429 5.736 -7.859 1.00 95.69 84 VAL A N 1
ATOM 613 C CA . VAL A 1 84 ? 4.404 4.914 -6.634 1.00 95.69 84 VAL A CA 1
ATOM 614 C C . VAL A 1 84 ? 3.718 5.653 -5.484 1.00 95.69 84 VAL A C 1
ATOM 616 O O . VAL A 1 84 ? 2.942 5.060 -4.736 1.00 95.69 84 VAL A O 1
ATOM 619 N N . MET A 1 85 ? 3.955 6.960 -5.370 1.00 94.75 85 MET A N 1
ATOM 620 C CA . MET A 1 85 ? 3.292 7.828 -4.395 1.00 94.75 85 MET A CA 1
ATOM 621 C C . MET A 1 85 ? 1.779 7.924 -4.630 1.00 94.75 85 MET A C 1
ATOM 623 O O . MET A 1 85 ? 1.003 7.918 -3.672 1.00 94.75 85 MET A O 1
ATOM 627 N N . ARG A 1 86 ? 1.351 7.992 -5.897 1.00 93.06 86 ARG A N 1
ATOM 628 C CA . ARG A 1 86 ? -0.067 8.070 -6.287 1.00 93.06 86 ARG A CA 1
ATOM 629 C C . ARG A 1 86 ? -0.754 6.706 -6.377 1.00 93.06 86 ARG A C 1
ATOM 631 O O . ARG A 1 86 ? -1.982 6.656 -6.408 1.00 93.06 86 ARG A O 1
ATOM 638 N N . ALA A 1 87 ? 0.001 5.610 -6.342 1.00 91.44 87 ALA A N 1
ATOM 639 C CA . ALA A 1 87 ? -0.496 4.244 -6.492 1.00 91.44 87 ALA A CA 1
ATOM 640 C C . ALA A 1 87 ? -1.732 3.908 -5.627 1.00 91.44 87 ALA A C 1
ATOM 642 O O . ALA A 1 87 ? -2.676 3.322 -6.164 1.00 91.44 87 ALA A O 1
ATOM 643 N N . PRO A 1 88 ? -1.821 4.319 -4.339 1.00 89.94 88 PRO A N 1
ATOM 644 C CA . PRO A 1 88 ? -3.016 4.062 -3.533 1.00 89.94 88 PRO A CA 1
ATOM 645 C C . PRO A 1 88 ? -4.283 4.763 -4.043 1.00 89.94 88 PRO A C 1
ATOM 647 O O . PRO A 1 88 ? -5.381 4.265 -3.811 1.00 89.94 88 PRO A O 1
ATOM 650 N N . LEU A 1 89 ? -4.139 5.910 -4.714 1.00 90.62 89 LEU A N 1
ATOM 651 C CA . LEU A 1 89 ? -5.246 6.665 -5.312 1.00 90.62 89 LEU A CA 1
ATOM 652 C C . LEU A 1 89 ? -5.648 6.081 -6.669 1.00 90.62 89 LEU A C 1
ATOM 654 O O . LEU A 1 89 ? -6.831 6.017 -6.990 1.00 90.62 89 LEU A O 1
ATOM 658 N N . ASP A 1 90 ? -4.663 5.608 -7.432 1.00 90.25 90 ASP A N 1
ATOM 659 C CA . ASP A 1 90 ? -4.872 4.954 -8.726 1.00 90.25 90 ASP A CA 1
ATOM 660 C C . ASP A 1 90 ? -5.412 3.519 -8.585 1.00 90.25 90 ASP A C 1
ATOM 662 O O . ASP A 1 90 ? -5.900 2.930 -9.550 1.00 90.25 90 ASP A O 1
ATOM 666 N N . GLY A 1 91 ? -5.340 2.951 -7.377 1.00 90.31 91 GLY A N 1
ATOM 667 C CA . GLY A 1 91 ? -5.770 1.588 -7.085 1.00 90.31 91 GLY A CA 1
ATOM 668 C C . GLY A 1 91 ? -4.789 0.513 -7.559 1.00 90.31 91 GLY A C 1
ATOM 669 O O . GLY A 1 91 ? -5.163 -0.659 -7.611 1.00 90.31 91 GLY A O 1
ATOM 670 N N . ILE A 1 92 ? -3.552 0.896 -7.888 1.00 94.31 92 ILE A N 1
ATOM 671 C CA . ILE A 1 92 ? -2.497 -0.006 -8.359 1.00 94.31 92 ILE A CA 1
ATOM 672 C C . ILE A 1 92 ? -1.684 -0.492 -7.146 1.00 94.31 92 ILE A C 1
ATOM 674 O O . ILE A 1 92 ? -1.125 0.328 -6.412 1.00 94.31 92 ILE A O 1
ATOM 678 N N . PRO A 1 93 ? -1.595 -1.809 -6.893 1.00 94.69 93 PRO A N 1
ATOM 679 C CA . PRO A 1 93 ? -0.827 -2.343 -5.774 1.00 94.69 93 PRO A CA 1
ATOM 680 C C . PRO A 1 93 ? 0.665 -1.985 -5.821 1.00 94.69 93 PRO A C 1
ATOM 682 O O . PRO A 1 93 ? 1.334 -2.154 -6.838 1.00 94.69 93 PRO A O 1
ATOM 685 N N . TYR A 1 94 ? 1.225 -1.603 -4.668 1.00 95.56 94 TYR A N 1
ATOM 686 C CA . TYR A 1 94 ? 2.649 -1.266 -4.500 1.00 95.56 94 TYR A CA 1
ATOM 687 C C . TYR A 1 94 ? 3.611 -2.335 -5.050 1.00 95.56 94 TYR A C 1
ATOM 689 O O . TYR A 1 94 ? 4.644 -2.001 -5.623 1.00 95.56 94 TYR A O 1
ATOM 697 N N . LYS A 1 95 ? 3.269 -3.619 -4.898 1.00 96.38 95 LYS A N 1
ATOM 698 C CA . LYS A 1 95 ? 4.096 -4.752 -5.344 1.00 96.38 95 LYS A CA 1
ATOM 699 C C . LYS A 1 95 ? 4.380 -4.750 -6.850 1.00 96.38 95 LYS A C 1
ATOM 701 O O . LYS A 1 95 ? 5.455 -5.185 -7.248 1.00 96.38 95 LYS A O 1
ATOM 706 N N . ILE A 1 96 ? 3.459 -4.210 -7.656 1.00 97.00 96 ILE A N 1
ATOM 707 C CA . ILE A 1 96 ? 3.643 -4.059 -9.104 1.00 97.00 96 ILE A CA 1
ATOM 708 C C . ILE A 1 96 ? 4.797 -3.089 -9.362 1.00 97.00 96 ILE A C 1
ATOM 710 O O . ILE A 1 96 ? 5.733 -3.423 -10.077 1.00 97.00 96 ILE A O 1
ATOM 714 N N . TYR A 1 97 ? 4.793 -1.930 -8.700 1.00 97.56 97 TYR A N 1
ATOM 715 C CA . TYR A 1 97 ? 5.884 -0.960 -8.805 1.00 97.56 97 TYR A CA 1
ATOM 716 C C . TYR A 1 97 ? 7.197 -1.460 -8.185 1.00 97.56 97 TYR A C 1
ATOM 718 O O . TYR A 1 97 ? 8.274 -1.151 -8.692 1.00 97.56 97 TYR A O 1
ATOM 726 N N . ALA A 1 98 ? 7.139 -2.259 -7.115 1.00 97.44 98 ALA A N 1
ATOM 727 C CA . ALA A 1 98 ? 8.335 -2.853 -6.516 1.00 97.44 98 ALA A CA 1
ATOM 728 C C . ALA A 1 98 ? 9.038 -3.829 -7.478 1.00 97.44 98 ALA A C 1
ATOM 730 O O . ALA A 1 98 ? 10.257 -3.767 -7.611 1.00 97.44 98 ALA A O 1
ATOM 731 N N . ALA A 1 99 ? 8.285 -4.677 -8.186 1.00 97.56 99 ALA A N 1
ATOM 732 C CA . ALA A 1 99 ? 8.840 -5.533 -9.236 1.00 97.56 99 ALA A CA 1
ATOM 733 C C . ALA A 1 99 ? 9.281 -4.701 -10.451 1.00 97.56 99 ALA A C 1
ATOM 735 O O . ALA A 1 99 ? 10.402 -4.851 -10.933 1.00 97.56 99 ALA A O 1
ATOM 736 N N . ARG A 1 100 ? 8.435 -3.767 -10.906 1.00 97.44 100 ARG A N 1
ATOM 737 C CA . ARG A 1 100 ? 8.707 -2.934 -12.083 1.00 97.44 100 ARG A CA 1
ATOM 738 C C . ARG A 1 100 ? 9.977 -2.103 -11.944 1.00 97.44 100 ARG A C 1
ATOM 740 O O . ARG A 1 100 ? 10.774 -2.074 -12.871 1.00 97.44 100 ARG A O 1
ATOM 747 N N . SER A 1 101 ? 10.189 -1.471 -10.791 1.00 97.25 101 SER A N 1
ATOM 748 C CA . SER A 1 101 ? 11.390 -0.663 -10.545 1.00 97.25 101 SER A CA 1
ATOM 749 C C . SER A 1 101 ? 12.678 -1.473 -10.716 1.00 97.25 101 SER A C 1
ATOM 751 O O . SER A 1 101 ? 13.607 -0.989 -11.355 1.00 97.25 101 SER A O 1
ATOM 753 N N . ALA A 1 102 ? 12.708 -2.727 -10.260 1.00 97.31 102 ALA A N 1
ATOM 754 C CA . ALA A 1 102 ? 13.843 -3.618 -10.484 1.00 97.31 102 ALA A CA 1
ATOM 755 C C . ALA A 1 102 ? 14.021 -4.001 -11.961 1.00 97.31 102 ALA A C 1
ATOM 757 O O . ALA A 1 102 ? 15.144 -4.015 -12.460 1.00 97.31 102 ALA A O 1
ATOM 758 N N . LEU A 1 103 ? 12.920 -4.305 -12.660 1.00 96.56 103 LEU A N 1
ATOM 759 C CA . LEU A 1 103 ? 12.937 -4.647 -14.088 1.00 96.56 103 LEU A CA 1
ATOM 760 C C . LEU A 1 103 ? 13.403 -3.470 -14.958 1.00 96.56 103 LEU A C 1
ATOM 762 O O . LEU A 1 103 ? 14.079 -3.685 -15.958 1.00 96.56 103 LEU A O 1
ATOM 766 N N . ASP A 1 104 ? 13.115 -2.239 -14.535 1.00 96.19 104 ASP A N 1
ATOM 767 C CA . ASP A 1 104 ? 13.607 -1.003 -15.155 1.00 96.19 104 ASP A CA 1
ATOM 768 C C . ASP A 1 104 ? 15.036 -0.630 -14.705 1.00 96.19 104 ASP A C 1
ATOM 770 O O . ASP A 1 104 ? 15.520 0.465 -14.993 1.00 96.19 104 ASP A O 1
ATOM 774 N N . GLY A 1 105 ? 15.723 -1.517 -13.977 1.00 96.38 105 GLY A N 1
ATOM 775 C CA . GLY A 1 105 ? 17.111 -1.333 -13.551 1.00 96.38 105 GLY A CA 1
ATOM 776 C C . GLY A 1 105 ? 17.304 -0.305 -12.435 1.00 96.38 105 GLY A C 1
ATOM 777 O O . GLY A 1 105 ? 18.424 0.167 -12.229 1.00 96.38 105 GLY A O 1
ATOM 778 N N . ARG A 1 106 ? 16.243 0.066 -11.703 1.00 97.12 106 ARG A N 1
ATOM 779 C CA . ARG A 1 106 ? 16.366 0.975 -10.559 1.00 97.12 106 ARG A CA 1
ATOM 780 C C . ARG A 1 106 ? 17.099 0.287 -9.405 1.00 97.12 106 ARG A C 1
ATOM 782 O O . ARG A 1 106 ? 16.914 -0.907 -9.162 1.00 97.12 106 ARG A O 1
ATOM 789 N N . PRO A 1 107 ? 17.937 1.025 -8.668 1.00 97.31 107 PRO A N 1
ATOM 790 C CA . PRO A 1 107 ? 18.637 0.481 -7.518 1.00 97.31 107 PRO A CA 1
ATOM 791 C C . PRO A 1 107 ? 17.669 0.244 -6.349 1.00 97.31 107 PRO A C 1
ATOM 793 O O . PRO A 1 107 ? 16.777 1.049 -6.073 1.00 97.31 107 PRO A O 1
ATOM 796 N N . LEU A 1 108 ? 17.899 -0.830 -5.586 1.00 97.25 108 LEU A N 1
ATOM 797 C CA . LEU A 1 108 ? 17.083 -1.192 -4.419 1.00 97.25 108 LEU A CA 1
ATOM 798 C C . LEU A 1 108 ? 16.995 -0.055 -3.383 1.00 97.25 108 LEU A C 1
ATOM 800 O O . LEU A 1 108 ? 15.987 0.092 -2.694 1.00 97.25 108 LEU A O 1
ATOM 804 N N . GLN A 1 109 ? 18.050 0.749 -3.263 1.00 97.38 109 GLN A N 1
ATOM 805 C CA . GLN A 1 109 ? 18.117 1.887 -2.351 1.00 97.38 109 GLN A CA 1
ATOM 806 C C . GLN A 1 109 ? 17.027 2.921 -2.654 1.00 97.38 109 GLN A C 1
ATOM 808 O O . GLN A 1 109 ? 16.432 3.455 -1.720 1.00 97.38 109 GLN A O 1
ATOM 813 N N . GLU A 1 110 ? 16.731 3.169 -3.935 1.00 97.31 110 GLU A N 1
ATOM 814 C CA . GLU A 1 110 ? 15.651 4.077 -4.321 1.00 97.31 110 GLU A CA 1
ATOM 815 C C . GLU A 1 110 ? 14.297 3.519 -3.870 1.00 97.31 110 GLU A C 1
ATOM 817 O O . GLU A 1 110 ? 13.534 4.235 -3.223 1.00 97.31 110 GLU A O 1
ATOM 822 N N . LEU A 1 111 ? 14.029 2.226 -4.092 1.00 97.56 111 LEU A N 1
ATOM 823 C CA . LEU A 1 111 ? 12.800 1.596 -3.599 1.00 97.56 111 LEU A CA 1
ATOM 824 C C . LEU A 1 111 ? 12.669 1.745 -2.080 1.00 97.56 111 LEU A C 1
ATOM 826 O O . LEU A 1 111 ? 11.610 2.128 -1.579 1.00 97.56 111 LEU A O 1
ATOM 830 N N . VAL A 1 112 ? 13.732 1.437 -1.335 1.00 97.62 112 VAL A N 1
ATOM 831 C CA . VAL A 1 112 ? 13.739 1.522 0.132 1.00 97.62 112 VAL A CA 1
ATOM 832 C C . VAL A 1 112 ? 13.479 2.953 0.601 1.00 97.62 112 VAL A C 1
ATOM 834 O O . VAL A 1 112 ? 12.733 3.137 1.560 1.00 97.62 112 VAL A O 1
ATOM 837 N N . LEU A 1 113 ? 14.036 3.954 -0.081 1.00 97.31 113 LEU A N 1
ATOM 838 C CA . LEU A 1 113 ? 13.851 5.365 0.249 1.00 97.31 113 LEU A CA 1
ATOM 839 C C . LEU A 1 113 ? 12.426 5.854 -0.043 1.00 97.31 113 LEU A C 1
ATOM 841 O O . LEU A 1 113 ? 11.854 6.590 0.760 1.00 97.31 113 LEU A O 1
ATOM 845 N N . TRP A 1 114 ? 11.837 5.426 -1.162 1.00 96.81 114 TRP A N 1
ATOM 846 C CA . TRP A 1 114 ? 10.510 5.868 -1.603 1.00 96.81 114 TRP A CA 1
ATOM 847 C C . TRP A 1 114 ? 9.351 5.072 -0.997 1.00 96.81 114 TRP A C 1
ATOM 849 O O . TRP A 1 114 ? 8.217 5.549 -0.961 1.00 96.81 114 TRP A O 1
ATOM 859 N N . THR A 1 115 ? 9.608 3.887 -0.444 1.00 96.69 115 THR A N 1
ATOM 860 C CA . THR A 1 115 ? 8.560 3.070 0.184 1.00 96.69 115 THR A CA 1
ATOM 861 C C . THR A 1 115 ? 7.932 3.737 1.419 1.00 96.69 115 THR A C 1
ATOM 863 O O . THR A 1 115 ? 6.701 3.758 1.503 1.00 96.69 115 THR A O 1
ATOM 866 N N . PRO A 1 116 ? 8.694 4.312 2.375 1.00 97.06 116 PRO A N 1
ATOM 867 C CA . PRO A 1 116 ? 8.117 5.030 3.504 1.00 97.06 116 PRO A CA 1
ATOM 868 C C . PRO A 1 116 ? 7.197 6.184 3.097 1.00 97.06 116 PRO A C 1
ATOM 870 O O . PRO A 1 116 ? 6.035 6.138 3.504 1.00 97.06 116 PRO A O 1
ATOM 873 N N . PRO A 1 117 ? 7.610 7.176 2.281 1.00 95.50 117 PRO A N 1
ATOM 874 C CA . PRO A 1 117 ? 6.707 8.250 1.897 1.00 95.50 117 PRO A CA 1
ATOM 875 C C . PRO A 1 117 ? 5.526 7.738 1.074 1.00 95.50 117 PRO A C 1
ATOM 877 O O . PRO A 1 117 ? 4.446 8.272 1.259 1.00 95.50 117 PRO A O 1
ATOM 880 N N . ALA A 1 118 ? 5.656 6.676 0.267 1.00 94.56 118 ALA A N 1
ATOM 881 C CA . ALA A 1 118 ? 4.533 6.134 -0.509 1.00 94.56 118 ALA A CA 1
ATOM 882 C C . ALA A 1 118 ? 3.460 5.448 0.347 1.00 94.56 118 ALA A C 1
ATOM 884 O O . ALA A 1 118 ? 2.295 5.372 -0.052 1.00 94.56 118 ALA A O 1
ATOM 885 N N . ARG A 1 119 ? 3.828 4.943 1.531 1.00 95.00 119 ARG A N 1
ATOM 886 C CA . ARG A 1 119 ? 2.953 4.081 2.340 1.00 95.00 119 ARG A CA 1
ATOM 887 C C . ARG A 1 119 ? 2.576 4.668 3.691 1.00 95.00 119 ARG A C 1
ATOM 889 O O . ARG A 1 119 ? 1.418 4.566 4.095 1.00 95.00 119 ARG A O 1
ATOM 896 N N . LEU A 1 120 ? 3.535 5.277 4.383 1.00 96.00 120 LEU A N 1
ATOM 897 C CA . LEU A 1 120 ? 3.386 5.707 5.769 1.00 96.00 120 LEU A CA 1
ATOM 898 C C . LEU A 1 120 ? 2.299 6.769 5.916 1.00 96.00 120 LEU A C 1
ATOM 900 O O . LEU A 1 120 ? 1.486 6.651 6.825 1.00 96.00 120 LEU A O 1
ATOM 904 N N . TRP A 1 121 ? 2.232 7.756 5.016 1.00 95.12 121 TRP A N 1
ATOM 905 C CA . TRP A 1 121 ? 1.214 8.815 5.072 1.00 95.12 121 TRP A CA 1
ATOM 906 C C . TRP A 1 121 ? -0.204 8.239 5.167 1.00 95.12 121 TRP A C 1
ATOM 908 O O . TRP A 1 121 ? -0.984 8.636 6.027 1.00 95.12 121 TRP A O 1
ATOM 918 N N . ARG A 1 122 ? -0.509 7.230 4.345 1.00 94.50 122 ARG A N 1
ATOM 919 C CA . ARG A 1 122 ? -1.816 6.576 4.298 1.00 94.50 122 ARG A CA 1
ATOM 920 C C . ARG A 1 122 ? -2.098 5.804 5.582 1.00 94.50 122 ARG A C 1
ATOM 922 O O . ARG A 1 122 ? -3.173 5.949 6.156 1.00 94.50 122 ARG A O 1
ATOM 929 N N . PHE A 1 123 ? -1.115 5.052 6.081 1.00 96.25 123 PHE A N 1
ATOM 930 C CA . PHE A 1 123 ? -1.254 4.345 7.355 1.00 96.25 123 PHE A CA 1
ATOM 931 C C . PHE A 1 123 ? -1.435 5.303 8.536 1.00 96.25 123 PHE A C 1
ATOM 933 O O . PHE A 1 123 ? -2.237 5.024 9.424 1.00 96.25 123 PHE A O 1
ATOM 940 N N . LEU A 1 124 ? -0.732 6.438 8.540 1.00 97.19 124 LEU A N 1
ATOM 941 C CA . LEU A 1 124 ? -0.878 7.473 9.560 1.00 97.19 124 LEU A CA 1
ATOM 942 C C . LEU A 1 124 ? -2.256 8.132 9.499 1.00 97.19 124 LEU A C 1
ATOM 944 O O . LEU A 1 124 ? -2.850 8.341 10.551 1.00 97.19 124 LEU A O 1
ATOM 948 N N . LEU A 1 125 ? -2.796 8.408 8.307 1.00 96.38 125 LEU A N 1
ATOM 949 C CA . LEU A 1 125 ? -4.157 8.933 8.154 1.00 96.38 125 LEU A CA 1
ATOM 950 C C . LEU A 1 125 ? -5.202 7.965 8.716 1.00 96.38 125 LEU A C 1
ATOM 952 O O . LEU A 1 125 ? -6.089 8.379 9.464 1.00 96.38 125 LEU A O 1
ATOM 956 N N . VAL A 1 126 ? -5.073 6.670 8.411 1.00 96.50 126 VAL A N 1
ATOM 957 C CA . VAL A 1 126 ? -5.963 5.635 8.954 1.00 96.50 126 VAL A CA 1
ATOM 958 C C . VAL A 1 126 ? -5.819 5.536 10.471 1.00 96.50 126 VAL A C 1
ATOM 960 O O . VAL A 1 126 ? -6.828 5.549 11.173 1.00 96.50 126 VAL A O 1
ATOM 963 N N . ALA A 1 127 ? -4.589 5.492 10.993 1.00 97.25 127 ALA A N 1
ATOM 964 C CA . ALA A 1 127 ? -4.332 5.436 12.430 1.00 97.25 127 ALA A CA 1
ATOM 965 C C . ALA A 1 127 ? -4.867 6.676 13.164 1.00 97.25 127 ALA A C 1
ATOM 967 O O . ALA A 1 127 ? -5.446 6.547 14.240 1.00 97.25 127 ALA A O 1
ATOM 968 N N . LEU A 1 128 ? -4.722 7.865 12.577 1.00 97.62 128 LEU A N 1
ATOM 969 C CA . LEU A 1 128 ? -5.223 9.116 13.136 1.00 97.62 128 LEU A CA 1
ATOM 970 C C . LEU A 1 128 ? -6.753 9.126 13.184 1.00 97.62 128 LEU A C 1
ATOM 972 O O . LEU A 1 128 ? -7.321 9.371 14.246 1.00 97.62 128 LEU A O 1
ATOM 976 N N . GLY A 1 129 ? -7.420 8.833 12.063 1.00 96.62 129 GLY A N 1
ATOM 977 C CA . GLY A 1 129 ? -8.883 8.846 11.986 1.00 96.62 129 GLY A CA 1
ATOM 978 C C . GLY A 1 129 ? -9.520 7.797 12.897 1.00 96.62 129 GLY A C 1
ATOM 979 O O . GLY A 1 129 ? -10.406 8.107 13.694 1.00 96.62 129 GLY A O 1
ATOM 980 N N . ALA A 1 130 ? -9.013 6.565 12.840 1.00 96.25 130 ALA A N 1
ATOM 981 C CA . ALA A 1 130 ? -9.464 5.478 13.698 1.00 96.25 130 ALA A CA 1
ATOM 982 C C . ALA A 1 130 ? -9.145 5.742 15.178 1.00 96.25 130 ALA A C 1
ATOM 984 O O . ALA A 1 130 ? -9.991 5.520 16.037 1.00 96.25 130 ALA A O 1
ATOM 985 N N . GLY A 1 131 ? -7.958 6.267 15.485 1.00 96.44 131 GLY A N 1
ATOM 986 C CA . GLY A 1 131 ? -7.554 6.606 16.848 1.00 96.44 131 GLY A CA 1
ATOM 987 C C . GLY A 1 131 ? -8.387 7.728 17.459 1.00 96.44 131 GLY A C 1
ATOM 988 O O . GLY A 1 131 ? -8.825 7.608 18.601 1.00 96.44 131 GLY A O 1
ATOM 989 N N . ALA A 1 132 ? -8.667 8.790 16.700 1.00 96.25 132 ALA A N 1
ATOM 990 C CA . ALA A 1 132 ? -9.548 9.872 17.135 1.00 96.25 132 ALA A CA 1
ATOM 991 C C . ALA A 1 132 ? -10.960 9.354 17.435 1.00 96.25 132 ALA A C 1
ATOM 993 O O . ALA A 1 132 ? -11.507 9.623 18.505 1.00 96.25 132 ALA A O 1
ATOM 994 N N . PHE A 1 133 ? -11.515 8.537 16.536 1.00 95.69 133 PHE A N 1
ATOM 995 C CA . PHE A 1 133 ? -12.810 7.896 16.745 1.00 95.69 133 PHE A CA 1
ATOM 996 C C . PHE A 1 133 ? -12.800 6.973 17.976 1.00 95.69 133 PHE A C 1
ATOM 998 O O . PHE A 1 133 ? -13.692 7.040 18.822 1.00 95.69 133 PHE A O 1
ATOM 1005 N N . GLY A 1 134 ? -11.752 6.163 18.120 1.00 94.38 134 GLY A N 1
ATOM 1006 C CA . GLY A 1 134 ? -11.534 5.274 19.256 1.00 94.38 134 GLY A CA 1
ATOM 1007 C C . GLY A 1 134 ? -11.518 6.009 20.593 1.00 94.38 134 GLY A C 1
ATOM 1008 O O . GLY A 1 134 ? -12.160 5.571 21.542 1.00 94.38 134 GLY A O 1
ATOM 1009 N N . MET A 1 135 ? -10.857 7.169 20.661 1.00 95.12 135 MET A N 1
ATOM 1010 C CA . MET A 1 135 ? -10.822 8.003 21.867 1.00 95.12 135 MET A CA 1
ATOM 1011 C C . MET A 1 135 ? -12.198 8.571 22.228 1.00 95.12 135 MET A C 1
ATOM 1013 O O . MET A 1 135 ? -12.582 8.524 23.396 1.00 95.12 135 MET A O 1
ATOM 1017 N N . ILE A 1 136 ? -12.956 9.063 21.243 1.00 95.38 136 ILE A N 1
ATOM 1018 C CA . ILE A 1 136 ? -14.288 9.650 21.465 1.00 95.38 136 ILE A CA 1
ATOM 1019 C C . ILE A 1 136 ? -15.287 8.577 21.928 1.00 95.38 136 ILE A C 1
ATOM 1021 O O . ILE A 1 136 ? -16.080 8.808 22.840 1.00 95.38 136 ILE A O 1
ATOM 1025 N N . PHE A 1 137 ? -15.225 7.376 21.345 1.00 93.69 137 PHE A N 1
ATOM 1026 C CA . PHE A 1 137 ? -16.204 6.308 21.576 1.00 93.69 137 PHE A CA 1
ATOM 1027 C C . PHE A 1 137 ? -15.677 5.142 22.430 1.00 93.69 137 PHE A C 1
ATOM 1029 O O . PHE A 1 137 ? -16.315 4.089 22.498 1.00 93.69 137 PHE A O 1
ATOM 1036 N N . ALA A 1 138 ? -14.564 5.326 23.149 1.00 90.88 138 ALA A N 1
ATOM 1037 C CA . ALA A 1 138 ? -13.839 4.264 23.862 1.00 90.88 138 ALA A CA 1
ATOM 1038 C C . ALA A 1 138 ? -14.714 3.425 24.812 1.00 90.88 138 ALA A C 1
ATOM 1040 O O . ALA A 1 138 ? -14.535 2.213 24.961 1.00 90.88 138 ALA A O 1
ATOM 1041 N N . ARG A 1 139 ? -15.672 4.057 25.503 1.00 89.56 139 ARG A N 1
ATOM 1042 C CA . ARG A 1 139 ? -16.580 3.359 26.430 1.00 89.56 139 ARG A CA 1
ATOM 1043 C C . ARG A 1 139 ? -17.611 2.506 25.691 1.00 89.56 139 ARG A C 1
ATOM 1045 O O . ARG A 1 139 ? -17.931 1.415 26.156 1.00 89.56 139 ARG A O 1
ATOM 1052 N N . THR A 1 140 ? -18.120 2.994 24.565 1.00 91.19 140 THR A N 1
ATOM 1053 C CA . THR A 1 140 ? -19.131 2.302 23.758 1.00 91.19 140 THR A CA 1
ATOM 1054 C C . THR A 1 140 ? -18.508 1.150 22.981 1.00 91.19 140 THR A C 1
ATOM 1056 O O . THR A 1 140 ? -19.081 0.063 22.981 1.00 91.19 140 THR A O 1
ATOM 1059 N N . ILE A 1 141 ? -17.313 1.354 22.414 1.00 90.69 141 ILE A N 1
ATOM 1060 C CA . ILE A 1 141 ? -16.547 0.314 21.711 1.00 90.69 141 ILE A CA 1
ATOM 1061 C C . ILE A 1 141 ? -16.313 -0.877 22.639 1.00 90.69 141 ILE A C 1
ATOM 1063 O O . ILE A 1 141 ? -16.744 -1.978 22.321 1.00 90.69 141 ILE A O 1
ATOM 1067 N N . ARG A 1 142 ? -15.777 -0.650 23.846 1.00 89.19 142 ARG A N 1
ATOM 1068 C CA . ARG A 1 142 ? -15.542 -1.732 24.822 1.00 89.19 142 ARG A CA 1
ATOM 1069 C C . ARG A 1 142 ? -16.811 -2.466 25.263 1.00 89.19 142 ARG A C 1
ATOM 1071 O O . ARG A 1 142 ? -16.752 -3.636 25.606 1.00 89.19 142 ARG A O 1
ATOM 1078 N N . ARG A 1 143 ? -17.965 -1.789 25.294 1.00 92.06 143 ARG A N 1
ATOM 1079 C CA . ARG A 1 143 ? -19.243 -2.405 25.700 1.00 92.06 143 ARG A CA 1
ATOM 1080 C C . ARG A 1 143 ? -19.936 -3.166 24.574 1.00 92.06 143 ARG A C 1
ATOM 1082 O O . ARG A 1 143 ? -20.748 -4.040 24.857 1.00 92.06 143 ARG A O 1
ATOM 1089 N N . ARG A 1 144 ? -19.688 -2.797 23.317 1.00 93.44 144 ARG A N 1
ATOM 1090 C CA . ARG A 1 144 ? -20.357 -3.354 22.131 1.00 93.44 144 ARG A CA 1
ATOM 1091 C C . ARG A 1 144 ? -19.346 -3.771 21.068 1.00 93.44 144 ARG A C 1
ATOM 1093 O O . ARG A 1 144 ? -19.589 -3.568 19.881 1.00 93.44 144 ARG A O 1
ATOM 1100 N N . GLU A 1 145 ? -18.234 -4.359 21.490 1.00 91.00 145 GLU A N 1
ATOM 1101 C CA . GLU A 1 145 ? -17.090 -4.653 20.622 1.00 91.00 145 GLU A CA 1
ATOM 1102 C C . GLU A 1 145 ? -17.493 -5.474 19.396 1.00 91.00 145 GLU A C 1
ATOM 1104 O O . GLU A 1 145 ? -17.146 -5.102 18.282 1.00 91.00 145 GLU A O 1
ATOM 1109 N N . GLY A 1 146 ? -18.339 -6.498 19.566 1.00 91.56 146 GLY A N 1
ATOM 1110 C CA . GLY A 1 146 ? -18.839 -7.304 18.447 1.00 91.56 146 GLY A CA 1
ATOM 1111 C C . GLY A 1 146 ? -19.594 -6.497 17.381 1.00 91.56 146 GLY A C 1
ATOM 1112 O O . GLY A 1 146 ? -19.409 -6.732 16.190 1.00 91.56 146 GLY A O 1
ATOM 1113 N N . HIS A 1 147 ? -20.386 -5.493 17.777 1.00 92.56 147 HIS A N 1
ATOM 1114 C CA . HIS A 1 147 ? -21.084 -4.622 16.822 1.00 92.56 147 HIS A CA 1
ATOM 1115 C C . HIS A 1 147 ? -20.109 -3.697 16.090 1.00 92.56 147 HIS A C 1
ATOM 1117 O O . HIS A 1 147 ? -20.262 -3.471 14.891 1.00 92.56 147 HIS A O 1
ATOM 1123 N N . PHE A 1 148 ? -19.101 -3.176 16.795 1.00 92.12 148 PHE A N 1
ATOM 1124 C CA . PHE A 1 148 ? -18.056 -2.366 16.172 1.00 92.12 148 PHE A CA 1
ATOM 1125 C C . PHE A 1 148 ? -17.182 -3.192 15.237 1.00 92.12 148 PHE A C 1
ATOM 1127 O O . PHE A 1 148 ? -16.876 -2.718 14.151 1.00 92.12 148 PHE A O 1
ATOM 1134 N N . LEU A 1 149 ? -16.840 -4.427 15.605 1.00 93.94 149 LEU A N 1
ATOM 1135 C CA . LEU A 1 149 ? -16.116 -5.352 14.742 1.00 93.94 149 LEU A 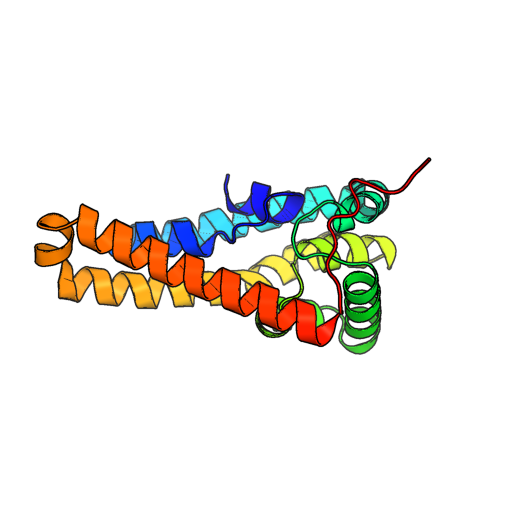CA 1
ATOM 1136 C C . LEU A 1 149 ? -16.922 -5.669 13.482 1.00 93.94 149 LEU A C 1
ATOM 1138 O O . LEU A 1 149 ? -16.386 -5.580 12.382 1.00 93.94 149 LEU A O 1
ATOM 1142 N N . PHE A 1 150 ? -18.215 -5.977 13.625 1.00 95.75 150 PHE A N 1
ATOM 1143 C CA . PHE A 1 150 ? -19.097 -6.213 12.484 1.00 95.75 150 PHE A CA 1
ATOM 1144 C C . PHE A 1 150 ? -19.190 -4.980 11.578 1.00 95.75 150 PHE A C 1
ATOM 1146 O O . PHE A 1 150 ? -18.994 -5.088 10.370 1.00 95.75 150 PHE A O 1
ATOM 1153 N N . GLY A 1 151 ? -19.425 -3.796 12.153 1.00 95.38 151 GLY A N 1
ATOM 1154 C CA . GLY A 1 151 ? -19.460 -2.542 11.401 1.00 95.38 151 GLY A CA 1
ATOM 1155 C C . GLY A 1 151 ? -18.131 -2.243 10.703 1.00 95.38 151 GLY A C 1
ATOM 1156 O O . GLY A 1 151 ? -18.118 -1.856 9.538 1.00 95.38 151 GLY A O 1
ATOM 1157 N N . TYR A 1 152 ? -17.008 -2.492 11.375 1.00 94.94 152 TYR A N 1
ATOM 1158 C CA . TYR A 1 152 ? -15.667 -2.325 10.824 1.00 94.94 152 TYR A CA 1
ATOM 1159 C C . TYR A 1 152 ? -15.411 -3.276 9.649 1.00 94.94 152 TYR A C 1
ATOM 1161 O O . TYR A 1 152 ? -14.962 -2.847 8.584 1.00 94.94 152 TYR A O 1
ATOM 1169 N N . ALA A 1 153 ? -15.759 -4.555 9.811 1.00 95.81 153 ALA A N 1
ATOM 1170 C CA . ALA A 1 153 ? -15.675 -5.553 8.753 1.00 95.81 153 ALA A CA 1
ATOM 1171 C C . ALA A 1 153 ? -16.578 -5.191 7.564 1.00 95.81 153 ALA A C 1
ATOM 1173 O O . ALA A 1 153 ? -16.142 -5.292 6.420 1.00 95.81 153 ALA A O 1
ATOM 1174 N N . ALA A 1 154 ? -17.797 -4.703 7.817 1.00 96.75 154 ALA A N 1
ATOM 1175 C CA . ALA A 1 154 ? -18.725 -4.263 6.779 1.00 96.75 154 ALA A CA 1
ATOM 1176 C C . ALA A 1 154 ? -18.185 -3.059 5.990 1.00 96.75 154 ALA A C 1
ATOM 1178 O O . ALA A 1 154 ? -18.227 -3.066 4.760 1.00 96.75 154 ALA A O 1
ATOM 1179 N N . VAL A 1 155 ? -17.616 -2.053 6.666 1.00 96.19 155 VAL A N 1
ATOM 1180 C CA . VAL A 1 155 ? -16.983 -0.892 6.014 1.00 96.19 155 VAL A CA 1
ATOM 1181 C C . VAL A 1 155 ? -15.852 -1.332 5.084 1.00 96.19 155 VAL A C 1
ATOM 1183 O O . VAL A 1 155 ? -15.778 -0.885 3.934 1.00 96.19 155 VAL A O 1
ATOM 1186 N N . TRP A 1 156 ? -14.993 -2.244 5.542 1.00 96.25 156 TRP A N 1
ATOM 1187 C CA . TRP A 1 156 ? -13.929 -2.786 4.702 1.00 96.25 156 TRP A CA 1
ATOM 1188 C C . TRP A 1 156 ? -14.466 -3.631 3.553 1.00 96.25 156 TRP A C 1
ATOM 1190 O O . TRP A 1 156 ? -14.032 -3.432 2.421 1.00 96.25 156 TRP A O 1
ATOM 1200 N N . ALA A 1 157 ? -15.445 -4.504 3.793 1.00 96.25 157 ALA A N 1
ATOM 1201 C CA . ALA A 1 157 ? -16.082 -5.295 2.744 1.00 96.25 157 ALA A CA 1
ATOM 1202 C C . ALA A 1 157 ? -16.662 -4.398 1.638 1.00 96.25 157 ALA A C 1
ATOM 1204 O O . ALA A 1 157 ? -16.379 -4.615 0.462 1.00 96.25 157 ALA A O 1
ATOM 1205 N N . ILE A 1 158 ? -17.383 -3.332 2.003 1.00 96.56 158 ILE A N 1
ATOM 1206 C CA . ILE A 1 158 ? -17.906 -2.338 1.053 1.00 96.56 158 ILE A CA 1
ATOM 1207 C C . ILE A 1 158 ? -16.764 -1.660 0.288 1.00 96.56 158 ILE A C 1
ATOM 1209 O O . ILE A 1 158 ? -16.853 -1.485 -0.929 1.00 96.56 158 ILE A O 1
ATOM 1213 N N . THR A 1 159 ? -15.679 -1.300 0.975 1.00 94.12 159 THR A N 1
ATOM 1214 C CA . THR A 1 159 ? -14.503 -0.677 0.354 1.00 94.12 159 THR A CA 1
ATOM 1215 C C . THR A 1 159 ? -13.863 -1.602 -0.682 1.00 94.12 159 THR A C 1
ATOM 1217 O O . THR A 1 159 ? -13.610 -1.163 -1.802 1.00 94.12 159 THR A O 1
ATOM 1220 N N . TYR A 1 160 ? -13.687 -2.889 -0.367 1.00 93.25 160 TYR A N 1
ATOM 1221 C CA . TYR A 1 160 ? -13.178 -3.880 -1.319 1.00 93.25 160 TYR A CA 1
ATOM 1222 C C . TYR A 1 160 ? -14.139 -4.104 -2.486 1.00 93.25 160 TYR A C 1
ATOM 1224 O O . TYR A 1 160 ? -13.700 -4.103 -3.631 1.00 93.25 160 TYR A O 1
ATOM 1232 N N . VAL A 1 161 ? -15.446 -4.232 -2.241 1.00 94.50 161 VAL A N 1
ATOM 1233 C CA . VAL A 1 161 ? -16.441 -4.371 -3.319 1.00 94.50 161 VAL A CA 1
ATOM 1234 C C . VAL A 1 161 ? -16.364 -3.183 -4.279 1.00 94.50 161 VAL A C 1
ATOM 1236 O O . VAL A 1 161 ? -16.306 -3.370 -5.494 1.00 94.50 161 VAL A O 1
ATOM 1239 N N . ARG A 1 162 ? -16.297 -1.956 -3.750 1.00 94.12 162 ARG A N 1
ATOM 1240 C CA . ARG A 1 162 ? -16.144 -0.739 -4.561 1.00 94.12 162 ARG A CA 1
ATOM 1241 C C . ARG A 1 162 ? -14.817 -0.705 -5.311 1.00 94.12 162 ARG A C 1
ATOM 1243 O O . ARG A 1 162 ? -14.811 -0.315 -6.476 1.00 94.12 162 ARG A O 1
ATOM 1250 N N . TYR A 1 163 ? -13.726 -1.107 -4.662 1.00 91.88 163 TYR A N 1
ATOM 1251 C CA . TYR A 1 163 ? -12.400 -1.203 -5.267 1.00 91.88 163 TYR A CA 1
ATOM 1252 C C . TYR A 1 163 ? -12.414 -2.155 -6.467 1.00 91.88 163 TYR A C 1
ATOM 1254 O O . TYR A 1 163 ? -12.142 -1.726 -7.584 1.00 91.88 163 TYR A O 1
ATOM 1262 N N . TYR A 1 164 ? -12.848 -3.403 -6.277 1.00 91.38 164 TYR A N 1
ATOM 1263 C CA . TYR A 1 164 ? -12.932 -4.393 -7.352 1.00 91.38 164 TYR A CA 1
ATOM 1264 C C . TYR A 1 164 ? -13.902 -3.981 -8.464 1.00 91.38 164 TYR A C 1
ATOM 1266 O O . TYR A 1 164 ? -13.602 -4.180 -9.639 1.00 91.38 164 TYR A O 1
ATOM 1274 N N . ALA A 1 165 ? -15.043 -3.370 -8.131 1.00 91.94 165 ALA A N 1
ATOM 1275 C CA . ALA A 1 165 ? -15.960 -2.833 -9.136 1.00 91.94 165 ALA A CA 1
ATOM 1276 C C . ALA A 1 165 ? -15.319 -1.695 -9.950 1.00 91.94 165 ALA A C 1
ATOM 1278 O O . ALA A 1 165 ? -15.504 -1.619 -11.163 1.00 91.94 165 ALA A O 1
ATOM 1279 N N . GLY A 1 166 ? -14.548 -0.820 -9.299 1.00 91.38 166 GLY A N 1
ATOM 1280 C CA . GLY A 1 166 ? -13.780 0.237 -9.954 1.00 91.38 166 GLY A CA 1
ATOM 1281 C C . GLY A 1 166 ? -12.706 -0.319 -10.881 1.00 91.38 166 GLY A C 1
ATOM 1282 O O . GLY A 1 166 ? -12.640 0.087 -12.039 1.00 91.38 166 GLY A O 1
ATOM 1283 N N . LEU A 1 167 ? -11.935 -1.297 -10.405 1.00 90.75 167 LEU A N 1
ATOM 1284 C CA . LEU A 1 167 ? -10.931 -1.965 -11.221 1.00 90.75 167 LEU A CA 1
ATOM 1285 C C . LEU A 1 167 ? -11.556 -2.654 -12.440 1.00 90.75 167 LEU A C 1
ATOM 1287 O O . LEU A 1 167 ? -11.037 -2.505 -13.538 1.00 90.75 167 LEU A O 1
ATOM 1291 N N . ARG A 1 168 ? -12.693 -3.348 -12.278 1.00 89.81 168 ARG A N 1
ATOM 1292 C CA . ARG A 1 168 ? -13.387 -4.006 -13.399 1.00 89.81 168 ARG A CA 1
ATOM 1293 C C . ARG A 1 168 ? -13.850 -3.019 -14.465 1.00 89.81 168 ARG A C 1
ATOM 1295 O O . ARG A 1 168 ? -13.809 -3.326 -15.648 1.00 89.81 168 ARG A O 1
ATOM 1302 N N . ARG A 1 169 ? -14.284 -1.822 -14.059 1.00 89.69 169 ARG A N 1
ATOM 1303 C CA . ARG A 1 169 ? -14.639 -0.756 -15.007 1.00 89.69 169 ARG A CA 1
ATOM 1304 C C . ARG A 1 169 ? -13.429 -0.220 -15.767 1.00 89.69 169 ARG A C 1
ATOM 1306 O O . ARG A 1 169 ? -13.588 0.197 -16.904 1.00 89.69 169 ARG A O 1
ATOM 1313 N N . ARG A 1 170 ? -12.255 -0.200 -15.132 1.00 90.94 170 ARG A N 1
ATOM 1314 C CA . ARG A 1 170 ? -11.033 0.386 -15.692 1.00 90.94 170 ARG A CA 1
ATOM 1315 C C . ARG A 1 170 ? -10.238 -0.587 -16.561 1.00 90.94 170 ARG A C 1
ATOM 1317 O O . ARG A 1 170 ? -9.778 -0.194 -17.621 1.00 90.94 170 ARG A O 1
ATOM 1324 N N . TYR A 1 171 ? -10.096 -1.832 -16.116 1.00 89.94 171 TYR A N 1
ATOM 1325 C CA . TYR A 1 171 ? -9.253 -2.850 -16.753 1.00 89.94 171 TYR A CA 1
ATOM 1326 C C . TYR A 1 171 ? -10.054 -4.025 -17.340 1.00 89.94 171 TYR A C 1
ATOM 1328 O O . TYR A 1 171 ? -9.472 -4.976 -17.849 1.00 89.94 171 TYR A O 1
ATOM 1336 N N . GLY A 1 172 ? -11.389 -3.986 -17.282 1.00 82.50 172 GLY A N 1
ATOM 1337 C CA . GLY A 1 172 ? -12.246 -5.051 -17.801 1.00 82.50 172 GLY A CA 1
ATOM 1338 C C . GLY A 1 172 ? -12.331 -6.271 -16.878 1.00 82.50 172 GLY A C 1
ATOM 1339 O O . GLY A 1 172 ? -12.317 -6.159 -15.650 1.00 82.50 172 GLY A O 1
ATOM 1340 N N . ALA A 1 173 ? -12.494 -7.462 -17.457 1.00 69.56 173 ALA A N 1
ATOM 1341 C CA . ALA A 1 173 ? -12.623 -8.694 -16.688 1.00 69.56 173 ALA A CA 1
ATOM 1342 C C . ALA A 1 173 ? -11.304 -9.036 -15.973 1.00 69.56 173 ALA A C 1
ATOM 1344 O O . ALA A 1 173 ? -10.380 -9.582 -16.562 1.00 69.56 173 ALA A O 1
ATOM 1345 N N . ILE A 1 174 ? -11.241 -8.756 -14.671 1.00 66.19 174 ILE A N 1
ATOM 1346 C CA . ILE A 1 174 ? -10.168 -9.220 -13.783 1.00 66.19 174 ILE A CA 1
ATOM 1347 C C . ILE A 1 174 ? -10.477 -10.670 -13.417 1.00 66.19 174 ILE A C 1
ATOM 1349 O O . ILE A 1 174 ? -10.973 -10.974 -12.329 1.00 66.19 174 ILE A O 1
ATOM 1353 N N . THR A 1 175 ? -10.314 -11.568 -14.379 1.00 52.31 175 THR A N 1
ATOM 1354 C CA . THR A 1 175 ? -10.317 -13.000 -14.102 1.00 52.31 175 THR A CA 1
ATOM 1355 C C . THR A 1 175 ? -8.991 -13.344 -13.449 1.00 52.31 175 THR A C 1
ATOM 1357 O O . THR A 1 175 ? -7.948 -13.167 -14.068 1.00 52.31 175 THR A O 1
ATOM 1360 N N . GLY A 1 176 ? -9.028 -13.864 -12.219 1.00 45.66 176 GLY A N 1
ATOM 1361 C CA . GLY A 1 176 ? -7.930 -14.700 -11.745 1.00 45.66 176 GLY A CA 1
ATOM 1362 C C . GLY A 1 176 ? -7.858 -15.886 -12.700 1.00 45.66 176 GLY A C 1
ATOM 1363 O O . GLY A 1 176 ? -8.757 -16.728 -12.702 1.00 45.66 176 GLY A O 1
ATOM 1364 N N . SER A 1 177 ? -6.879 -15.886 -13.598 1.00 41.19 177 SER A N 1
ATOM 1365 C CA . SER A 1 177 ? -6.699 -16.905 -14.628 1.00 41.19 177 SER A CA 1
ATOM 1366 C C . SER A 1 177 ? -6.198 -18.198 -13.985 1.00 41.19 177 SER A C 1
ATOM 1368 O O . SER A 1 177 ? -5.031 -18.556 -14.051 1.00 41.19 177 SER A O 1
ATOM 1370 N N . GLY A 1 178 ? -7.120 -18.909 -13.337 1.00 40.97 178 GLY A N 1
ATOM 1371 C CA . GLY A 1 178 ? -6.920 -20.256 -12.807 1.00 40.97 178 GLY A CA 1
ATOM 1372 C C . GLY A 1 178 ? -7.675 -21.346 -13.571 1.00 40.97 178 GLY A C 1
ATOM 1373 O O . GLY A 1 178 ? -7.713 -22.474 -13.103 1.00 40.97 178 GLY A O 1
ATOM 1374 N N . THR A 1 179 ? -8.311 -21.049 -14.710 1.00 41.81 179 THR A N 1
ATOM 1375 C CA . THR A 1 179 ? -8.948 -22.069 -15.568 1.00 41.81 179 THR A CA 1
ATOM 1376 C C . THR A 1 179 ? -8.879 -21.643 -17.031 1.00 41.81 179 THR A C 1
ATOM 1378 O O . THR A 1 179 ? -9.704 -20.879 -17.520 1.00 41.81 179 THR A O 1
ATOM 1381 N N . GLY A 1 180 ? -7.845 -22.100 -17.733 1.00 41.53 180 GLY A N 1
ATOM 1382 C CA . GLY A 1 180 ? -7.656 -21.742 -19.135 1.00 41.53 180 GLY A CA 1
ATOM 1383 C C . GLY A 1 180 ? -6.415 -22.342 -19.776 1.00 41.53 180 GLY A C 1
ATOM 1384 O O . GLY A 1 180 ? -5.692 -21.616 -20.447 1.00 41.53 180 GLY A O 1
ATOM 1385 N N . ARG A 1 181 ? -6.157 -23.637 -19.569 1.00 40.09 181 ARG A N 1
ATOM 1386 C CA . ARG A 1 181 ? -5.388 -24.463 -20.512 1.00 40.09 181 ARG A CA 1
ATOM 1387 C C . ARG A 1 181 ? -6.011 -25.857 -20.551 1.00 40.09 181 ARG A C 1
ATOM 1389 O O . ARG A 1 181 ? -5.912 -26.599 -19.575 1.00 40.09 181 ARG A O 1
ATOM 1396 N N . GLY A 1 182 ? -6.741 -26.116 -21.636 1.00 35.34 182 GLY A N 1
ATOM 1397 C CA . GLY A 1 182 ? -6.891 -27.462 -22.185 1.00 35.34 182 GLY A CA 1
ATOM 1398 C C . GLY A 1 182 ? -5.652 -27.851 -22.980 1.00 35.34 182 GLY A C 1
ATOM 1399 O O . GLY A 1 182 ? -4.757 -26.984 -23.130 1.00 35.34 182 GLY A O 1
#